Protein AF-0000000080309868 (afdb_homodimer)

pLDDT: mean 87.99, std 10.84, range [57.78, 98.12]

Organism: NCBI:txid927083

Nearest PDB structures (foldseek):
  5nfl-assembly1_A  TM=7.805E-01  e=4.607E-05  Sinorhizobium meliloti 2011
  2mma-assembly1_B  TM=7.220E-01  e=5.108E-04  Arabidopsis thaliana
  3tr3-assembly2_A  TM=6.416E-01  e=9.609E-05  Coxiella burnetii
  2mcq-assembly1_A  TM=6.823E-01  e=5.839E-04  Rickettsia prowazekii str. Madrid E
  3o2e-assembly1_A  TM=6.273E-01  e=8.156E-04  Babesia bovis T2Bo

Foldseek 3Di:
DDDPVNLVVLQCVLAVQKPDKDWDDDPPPPLDIDIDTHGPVCPPPDPVVVVVSSCVSCPCVVCPPPNDDDDDDDDPVVVVVVVD/DDDPVNLVVLQCVLAVQWPDKDWDDDPPPPLDIDIDTHGPVCPPPDPVVVVVSSCVSCPCVVCPVPNDDDDDDDDPVVVVVVVD

Structure (mmCIF, N/CA/C/O backbone):
data_AF-0000000080309868-model_v1
#
loop_
_entity.id
_entity.type
_entity.pdbx_description
1 polymer 'Cell division protein BolA'
#
loop_
_atom_site.group_PDB
_atom_site.id
_atom_site.type_symbol
_atom_site.label_atom_id
_atom_site.label_alt_id
_atom_site.label_comp_id
_atom_site.label_asym_id
_atom_site.label_entity_id
_atom_site.label_seq_id
_atom_site.pdbx_PDB_ins_code
_atom_site.Cartn_x
_atom_site.Cartn_y
_atom_site.Cartn_z
_atom_site.occupancy
_atom_site.B_iso_or_equiv
_atom_site.auth_seq_id
_atom_site.auth_comp_id
_atom_site.auth_asym_id
_atom_site.auth_atom_id
_atom_site.pdbx_PDB_model_num
ATOM 1 N N . MET A 1 1 ? 6.027 3.688 -7.453 1 59.53 1 MET A N 1
ATOM 2 C CA . MET A 1 1 ? 5.402 2.955 -8.555 1 59.53 1 MET A CA 1
ATOM 3 C C . MET A 1 1 ? 6.117 1.632 -8.805 1 59.53 1 MET A C 1
ATOM 5 O O . MET A 1 1 ? 7.324 1.521 -8.578 1 59.53 1 MET A O 1
ATOM 9 N N . VAL A 1 2 ? 5.434 0.56 -8.93 1 73.62 2 VAL A N 1
ATOM 10 C CA . VAL A 1 2 ? 6.109 -0.716 -9.125 1 73.62 2 VAL A CA 1
ATOM 11 C C . VAL A 1 2 ? 5.992 -1.145 -10.586 1 73.62 2 VAL A C 1
ATOM 13 O O . VAL A 1 2 ? 4.883 -1.261 -11.117 1 73.62 2 VAL A O 1
ATOM 16 N N . GLU A 1 3 ? 7.102 -1.296 -11.188 1 83.38 3 GLU A N 1
ATOM 17 C CA . GLU A 1 3 ? 7.121 -1.771 -12.562 1 83.38 3 GLU A CA 1
ATOM 18 C C . GLU A 1 3 ? 6.609 -3.207 -12.664 1 83.38 3 GLU A C 1
ATOM 20 O O . GLU A 1 3 ? 6.906 -4.035 -11.797 1 83.38 3 GLU A O 1
ATOM 2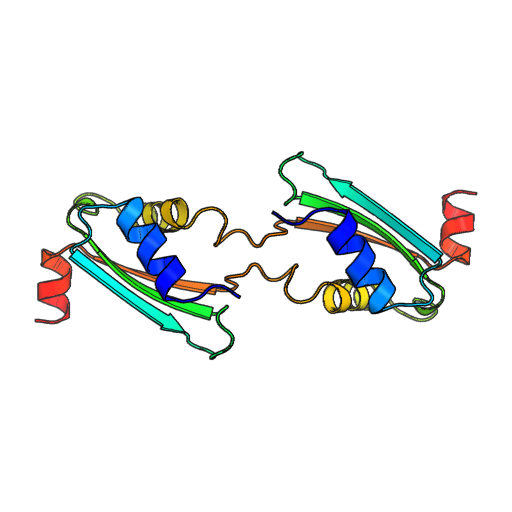5 N N . PRO A 1 4 ? 5.828 -3.551 -13.773 1 87.5 4 PRO A N 1
ATOM 26 C CA . PRO A 1 4 ? 5.344 -4.922 -13.961 1 87.5 4 PRO A CA 1
ATOM 27 C C . PRO A 1 4 ? 6.469 -5.953 -13.906 1 87.5 4 PRO A C 1
ATOM 29 O O . PRO A 1 4 ? 6.273 -7.062 -13.398 1 87.5 4 PRO A O 1
ATOM 32 N N . GLU A 1 5 ? 7.551 -5.648 -14.391 1 91 5 GLU A N 1
ATOM 33 C CA . GLU A 1 5 ? 8.695 -6.551 -14.406 1 91 5 GLU A CA 1
ATOM 34 C C . GLU A 1 5 ? 9.141 -6.895 -12.984 1 91 5 GLU A C 1
ATOM 36 O O . GLU A 1 5 ? 9.609 -8.008 -12.727 1 91 5 GLU A O 1
ATOM 41 N N . THR A 1 6 ? 9.047 -5.898 -12.164 1 88 6 THR A N 1
ATOM 42 C CA . THR A 1 6 ? 9.414 -6.133 -10.773 1 88 6 THR A CA 1
ATOM 43 C C . THR A 1 6 ? 8.484 -7.168 -10.141 1 88 6 THR A C 1
ATOM 45 O O . THR A 1 6 ? 8.945 -8.078 -9.438 1 88 6 THR A O 1
ATOM 48 N N . LEU A 1 7 ? 7.191 -7.066 -10.406 1 89.69 7 LEU A N 1
ATOM 49 C CA . LEU A 1 7 ? 6.223 -8.031 -9.898 1 89.69 7 LEU A CA 1
ATOM 50 C C . LEU A 1 7 ? 6.531 -9.438 -10.422 1 89.69 7 LEU A C 1
ATOM 52 O O . LEU A 1 7 ? 6.539 -10.398 -9.656 1 89.69 7 LEU A O 1
ATOM 56 N N . GLU A 1 8 ? 6.793 -9.508 -11.688 1 94.12 8 GLU A N 1
ATOM 57 C CA . GLU A 1 8 ? 7.094 -10.797 -12.297 1 94.12 8 GLU A CA 1
ATOM 58 C C . GLU A 1 8 ? 8.336 -11.422 -11.68 1 94.12 8 GLU A C 1
ATOM 60 O O . GLU A 1 8 ? 8.344 -12.617 -11.359 1 94.12 8 GLU A O 1
ATOM 65 N N . GLN A 1 9 ? 9.312 -10.625 -11.531 1 93.62 9 GLN A N 1
ATOM 66 C CA . GLN A 1 9 ? 10.57 -11.117 -10.977 1 93.62 9 GLN A CA 1
ATOM 67 C C . GLN A 1 9 ? 10.367 -11.648 -9.555 1 93.62 9 GLN A C 1
ATOM 69 O O . GLN A 1 9 ? 10.914 -12.695 -9.203 1 93.62 9 GLN A O 1
ATOM 74 N N . ARG A 1 10 ? 9.617 -10.961 -8.805 1 90.62 10 ARG A N 1
ATOM 75 C CA . ARG A 1 10 ? 9.352 -11.383 -7.434 1 90.62 10 ARG A CA 1
ATOM 76 C C . ARG A 1 10 ? 8.609 -12.719 -7.406 1 90.62 10 ARG A C 1
ATOM 78 O O . ARG A 1 10 ? 8.961 -13.609 -6.633 1 90.62 10 ARG A O 1
ATOM 85 N N . ILE A 1 11 ? 7.648 -12.883 -8.242 1 95.12 11 ILE A N 1
ATOM 86 C CA . ILE A 1 11 ? 6.859 -14.102 -8.297 1 95.12 11 ILE A CA 1
ATOM 87 C C . ILE A 1 11 ? 7.75 -15.273 -8.711 1 95.12 11 ILE A C 1
ATOM 89 O O . ILE A 1 11 ? 7.754 -16.312 -8.055 1 95.12 11 ILE A O 1
ATOM 93 N N . ARG A 1 12 ? 8.578 -15.102 -9.672 1 95.81 12 ARG A N 1
ATOM 94 C CA . ARG A 1 12 ? 9.414 -16.172 -10.195 1 95.81 12 ARG A CA 1
ATOM 95 C C . ARG A 1 12 ? 10.492 -16.562 -9.195 1 95.81 12 ARG A C 1
ATOM 97 O O . ARG A 1 12 ? 10.875 -17.734 -9.102 1 95.81 12 ARG A O 1
ATOM 104 N N . SER A 1 13 ? 10.953 -15.578 -8.555 1 95.25 13 SER A N 1
ATOM 105 C CA . SER A 1 13 ? 11.969 -15.859 -7.547 1 95.25 13 SER A CA 1
ATOM 106 C C . SER A 1 13 ? 11.406 -16.688 -6.406 1 95.25 13 SER A C 1
ATOM 108 O O . SER A 1 13 ? 12.062 -17.625 -5.938 1 95.25 13 SER A O 1
ATOM 110 N N . ALA A 1 14 ? 10.242 -16.453 -6.016 1 92.75 14 ALA A N 1
ATOM 111 C CA . ALA A 1 14 ? 9.609 -17.125 -4.883 1 92.75 14 ALA A CA 1
ATOM 112 C C . ALA A 1 14 ? 8.984 -18.453 -5.312 1 92.75 14 ALA A C 1
ATOM 114 O O . ALA A 1 14 ? 8.836 -19.375 -4.496 1 92.75 14 ALA A O 1
ATOM 115 N N . MET A 1 15 ? 8.594 -18.562 -6.586 1 95.25 15 MET A N 1
ATOM 116 C CA . MET A 1 15 ? 7.98 -19.75 -7.168 1 95.25 15 MET A CA 1
ATOM 117 C C . MET A 1 15 ? 8.719 -20.188 -8.43 1 95.25 15 MET A C 1
ATOM 119 O O . MET A 1 15 ? 8.242 -19.984 -9.539 1 95.25 15 MET A O 1
ATOM 123 N N . PRO A 1 16 ? 9.719 -20.859 -8.305 1 95 16 PRO A N 1
ATOM 124 C CA . PRO A 1 16 ? 10.609 -21.156 -9.43 1 95 16 PRO A CA 1
ATOM 125 C C . PRO A 1 16 ? 9.977 -22.078 -10.453 1 95 16 PRO A C 1
ATOM 127 O O . PRO A 1 16 ? 10.453 -22.172 -11.586 1 95 16 PRO A O 1
ATOM 130 N N . ASP A 1 17 ? 8.922 -22.719 -10.117 1 97 17 ASP A N 1
ATOM 131 C CA . ASP A 1 17 ? 8.305 -23.672 -11.023 1 97 17 ASP A CA 1
ATOM 132 C C . ASP A 1 17 ? 7.195 -23.016 -11.844 1 97 17 ASP A C 1
ATOM 134 O O . ASP A 1 17 ? 6.52 -23.688 -12.633 1 97 17 ASP A O 1
ATOM 138 N N . VAL A 1 18 ? 7.004 -21.797 -11.664 1 97.69 18 VAL A N 1
ATOM 139 C CA . VAL A 1 18 ? 5.984 -21.094 -12.438 1 97.69 18 VAL A CA 1
ATOM 140 C C . VAL A 1 18 ? 6.277 -21.219 -13.93 1 97.69 18 VAL A C 1
ATOM 142 O O . VAL A 1 18 ? 7.406 -20.984 -14.367 1 97.69 18 VAL A O 1
ATOM 145 N N . GLU A 1 19 ? 5.324 -21.516 -14.703 1 97.5 19 GLU A N 1
ATOM 146 C CA . GLU A 1 19 ? 5.492 -21.719 -16.141 1 97.5 19 GLU A CA 1
ATOM 147 C C . GLU A 1 19 ? 5.121 -20.469 -16.922 1 97.5 19 GLU A C 1
ATOM 149 O O . GLU A 1 19 ? 5.664 -20.219 -18 1 97.5 19 GLU A O 1
ATOM 154 N N . LEU A 1 20 ? 4.188 -19.75 -16.375 1 97.12 20 LEU A N 1
ATOM 155 C CA . LEU A 1 20 ? 3.717 -18.531 -17.047 1 97.12 20 LEU A CA 1
ATOM 156 C C . LEU A 1 20 ? 3.352 -17.453 -16.031 1 97.12 20 LEU A C 1
ATOM 158 O O . LEU A 1 20 ? 2.715 -17.75 -15.008 1 97.12 20 LEU A O 1
ATOM 162 N N . VAL A 1 21 ? 3.84 -16.203 -16.25 1 96.94 21 VAL A N 1
ATOM 163 C CA . VAL A 1 21 ? 3.4 -15 -15.562 1 96.94 21 VAL A CA 1
ATOM 164 C C . VAL A 1 21 ? 3.088 -13.906 -16.578 1 96.94 21 VAL A C 1
ATOM 166 O O . VAL A 1 21 ? 3.934 -13.562 -17.406 1 96.94 21 VAL A O 1
ATOM 169 N N . ARG A 1 22 ? 1.889 -13.445 -16.5 1 95.81 22 ARG A N 1
ATOM 170 C CA . ARG A 1 22 ? 1.475 -12.289 -17.297 1 95.81 22 ARG A CA 1
ATOM 171 C C . ARG A 1 22 ? 0.957 -11.172 -16.406 1 95.81 22 ARG A C 1
ATOM 173 O O . ARG A 1 22 ? 0.063 -11.391 -15.578 1 95.81 22 ARG A O 1
ATOM 180 N N . ILE A 1 23 ? 1.527 -10.023 -16.516 1 93.94 23 ILE A N 1
ATOM 181 C CA . ILE A 1 23 ? 1.122 -8.875 -15.711 1 93.94 23 ILE A CA 1
ATOM 182 C C . ILE A 1 23 ? 0.733 -7.715 -16.625 1 93.94 23 ILE A C 1
ATOM 184 O O . ILE A 1 23 ? 1.479 -7.359 -17.547 1 93.94 23 ILE A O 1
ATOM 188 N N . GLU A 1 24 ? -0.385 -7.195 -16.344 1 91.62 24 GLU A N 1
ATOM 189 C CA . GLU A 1 24 ? -0.895 -6.062 -17.109 1 91.62 24 GLU A CA 1
ATOM 190 C C . GLU A 1 24 ? -1.24 -4.891 -16.203 1 91.62 24 GLU A C 1
ATOM 192 O O . GLU A 1 24 ? -1.913 -5.066 -15.188 1 91.62 24 GLU A O 1
ATOM 197 N N . ASP A 1 25 ? -0.761 -3.734 -16.578 1 89.06 25 ASP A N 1
ATOM 198 C CA . ASP A 1 25 ? -1.19 -2.51 -15.914 1 89.06 25 ASP A CA 1
ATOM 199 C C . ASP A 1 25 ? -2.543 -2.039 -16.453 1 89.06 25 ASP A C 1
ATOM 201 O O . ASP A 1 25 ? -2.658 -1.658 -17.609 1 89.06 25 ASP A O 1
ATOM 205 N N . LEU A 1 26 ? -3.531 -1.969 -15.57 1 85.81 26 LEU A N 1
ATOM 206 C CA . LEU A 1 26 ? -4.902 -1.738 -16.016 1 85.81 26 LEU A CA 1
ATOM 207 C C . LEU A 1 26 ? -5.16 -0.25 -16.219 1 85.81 26 LEU A C 1
ATOM 209 O O . LEU A 1 26 ? -6.004 0.129 -17.047 1 85.81 26 LEU A O 1
ATOM 213 N N . THR A 1 27 ? -4.453 0.585 -15.5 1 81.56 27 THR A N 1
ATOM 214 C CA . THR A 1 27 ? -4.82 1.997 -15.508 1 81.56 27 THR A CA 1
ATOM 215 C C . THR A 1 27 ? -3.686 2.848 -16.078 1 81.56 27 THR A C 1
ATOM 217 O O . THR A 1 27 ? -3.873 4.035 -16.359 1 81.56 27 THR A O 1
ATOM 220 N N . GLY A 1 28 ? -2.535 2.229 -16.172 1 82.5 28 GLY A N 1
ATOM 221 C CA . GLY A 1 28 ? -1.385 2.988 -16.641 1 82.5 28 GLY A CA 1
ATOM 222 C C . GLY A 1 28 ? -0.66 3.713 -15.523 1 82.5 28 GLY A C 1
ATOM 223 O O . GLY A 1 28 ? 0.358 4.367 -15.758 1 82.5 28 GLY A O 1
ATOM 224 N N . THR A 1 29 ? -1.094 3.639 -14.336 1 75.19 29 THR A N 1
ATOM 225 C CA . THR A 1 29 ? -0.525 4.344 -13.188 1 75.19 29 THR A CA 1
ATOM 226 C C . THR A 1 29 ? 0.453 3.447 -12.438 1 75.19 29 THR A C 1
ATOM 228 O O . THR A 1 29 ? 1.098 3.887 -11.484 1 75.19 29 THR A O 1
ATOM 231 N N . LYS A 1 30 ? 0.528 2.193 -12.836 1 79.62 30 LYS A N 1
ATOM 232 C CA . LYS A 1 30 ? 1.46 1.229 -12.258 1 79.62 30 LYS A CA 1
ATOM 233 C C . LYS A 1 30 ? 1.133 0.956 -10.797 1 79.62 30 LYS A C 1
ATOM 235 O O . LYS A 1 30 ? 2.031 0.883 -9.953 1 79.62 30 LYS A O 1
ATOM 240 N N . ASP A 1 31 ? -0.203 0.972 -10.562 1 75.88 31 ASP A N 1
ATOM 241 C CA . ASP A 1 31 ? -0.629 0.639 -9.203 1 75.88 31 ASP A CA 1
ATOM 242 C C . ASP A 1 31 ? -1.882 -0.234 -9.227 1 75.88 31 ASP A C 1
ATOM 244 O O . ASP A 1 31 ? -2.342 -0.689 -8.172 1 75.88 31 ASP A O 1
ATOM 248 N N . HIS A 1 32 ? -2.49 -0.457 -10.406 1 82.06 32 HIS A N 1
ATOM 249 C CA . HIS A 1 32 ? -3.555 -1.415 -10.68 1 82.06 32 HIS A CA 1
ATOM 250 C C . HIS A 1 32 ? -3.111 -2.463 -11.695 1 82.06 32 HIS A C 1
ATOM 252 O O . HIS A 1 32 ? -2.865 -2.139 -12.859 1 82.06 32 HIS A O 1
ATOM 258 N N . TYR A 1 33 ? -3.057 -3.68 -11.164 1 86.69 33 TYR A N 1
ATOM 259 C CA . TYR A 1 33 ? -2.545 -4.734 -12.031 1 86.69 33 TYR A CA 1
ATOM 260 C C . TYR A 1 33 ? -3.529 -5.895 -12.117 1 86.69 33 TYR A C 1
ATOM 262 O O . TYR A 1 33 ? -4.328 -6.109 -11.203 1 86.69 33 TYR A O 1
ATOM 270 N N . GLN A 1 34 ? -3.449 -6.496 -13.273 1 93.06 34 GLN A N 1
ATOM 271 C CA . GLN A 1 34 ? -3.953 -7.855 -13.438 1 93.06 34 GLN A CA 1
ATOM 272 C C . GLN A 1 34 ? -2.816 -8.836 -13.719 1 93.06 34 GLN A C 1
ATOM 274 O O . GLN A 1 34 ? -1.895 -8.523 -14.469 1 93.06 34 GLN A O 1
ATOM 279 N N . ALA A 1 35 ? -2.996 -10.008 -13.078 1 95.81 35 ALA A N 1
ATOM 280 C CA . ALA A 1 35 ? -1.947 -11 -13.289 1 95.81 35 ALA A CA 1
ATOM 281 C C . ALA A 1 35 ? -2.543 -12.391 -13.508 1 95.81 35 ALA A C 1
ATOM 283 O O . ALA A 1 35 ? -3.531 -12.758 -12.867 1 95.81 35 ALA A O 1
ATOM 284 N N . VAL A 1 36 ? -1.887 -13.133 -14.438 1 96.69 36 VAL A N 1
ATOM 285 C CA . VAL A 1 36 ? -2.104 -14.562 -14.609 1 96.69 36 VAL A CA 1
ATOM 286 C C . VAL A 1 36 ? -0.836 -15.328 -14.227 1 96.69 36 VAL A C 1
ATOM 288 O O . VAL A 1 36 ? 0.254 -15.016 -14.711 1 96.69 36 VAL A O 1
ATOM 291 N N . VAL A 1 37 ? -1.065 -16.312 -13.383 1 97.31 37 VAL A N 1
ATOM 292 C CA . VAL A 1 37 ? 0.06 -17.141 -12.961 1 97.31 37 VAL A CA 1
ATOM 293 C C . VAL A 1 37 ? -0.281 -18.625 -13.148 1 97.31 37 VAL A C 1
ATOM 295 O O . VAL A 1 37 ? -1.302 -19.094 -12.648 1 97.31 37 VAL A O 1
ATOM 298 N N . VAL A 1 38 ? 0.62 -19.344 -13.844 1 98 38 VAL A N 1
ATOM 299 C CA . VAL A 1 38 ? 0.447 -20.781 -14.078 1 98 38 VAL A CA 1
ATOM 300 C C . VAL A 1 38 ? 1.612 -21.547 -13.469 1 98 38 VAL A C 1
ATOM 302 O O . VAL A 1 38 ? 2.771 -21.328 -13.82 1 98 38 VAL A O 1
ATOM 305 N N . SER A 1 39 ? 1.267 -22.469 -12.625 1 98.12 39 SER A N 1
ATOM 306 C CA . SER A 1 39 ? 2.305 -23.219 -11.93 1 98.12 39 SER A CA 1
ATOM 307 C C . SER A 1 39 ? 1.811 -24.609 -11.523 1 98.12 39 SER A C 1
ATOM 309 O O . SER A 1 39 ? 0.672 -24.766 -11.078 1 98.12 39 SER A O 1
ATOM 311 N N . PRO A 1 40 ? 2.631 -25.594 -11.609 1 98 40 PRO A N 1
ATOM 312 C CA . PRO A 1 40 ? 2.273 -26.922 -11.102 1 98 40 PRO A CA 1
ATOM 313 C C . PRO A 1 40 ? 2.105 -26.938 -9.586 1 98 40 PRO A C 1
ATOM 315 O O . PRO A 1 40 ? 1.396 -27.797 -9.055 1 98 40 PRO A O 1
ATOM 318 N N . SER A 1 41 ? 2.633 -26 -8.914 1 96.88 41 SER A N 1
ATOM 319 C CA . SER A 1 41 ? 2.576 -25.969 -7.453 1 96.88 41 SER A CA 1
ATOM 320 C C . SER A 1 41 ? 1.157 -25.703 -6.961 1 96.88 41 SER A C 1
ATOM 322 O O . SER A 1 41 ? 0.854 -25.922 -5.785 1 96.88 41 SER A O 1
ATOM 324 N N . PHE A 1 42 ? 0.302 -25.25 -7.785 1 97.31 42 PHE A N 1
ATOM 325 C CA . PHE A 1 42 ? -1.072 -24.953 -7.395 1 97.31 42 PHE A CA 1
ATOM 326 C C . PHE A 1 42 ? -1.894 -26.234 -7.301 1 97.31 42 PHE A C 1
ATOM 328 O O . PHE A 1 42 ? -3.023 -26.219 -6.809 1 97.31 42 PHE A O 1
ATOM 335 N N . ALA A 1 43 ? -1.342 -27.312 -7.816 1 96.69 43 ALA A N 1
ATOM 336 C CA . ALA A 1 43 ? -2.068 -28.578 -7.766 1 96.69 43 ALA A CA 1
ATOM 337 C C . ALA A 1 43 ? -2.469 -28.922 -6.336 1 96.69 43 ALA A C 1
ATOM 339 O O . ALA A 1 43 ? -1.646 -28.859 -5.418 1 96.69 43 ALA A O 1
ATOM 340 N N . GLY A 1 44 ? -3.781 -29.312 -6.199 1 96.38 44 GLY A N 1
ATOM 341 C CA . GLY A 1 44 ? -4.273 -29.719 -4.891 1 96.38 44 GLY A CA 1
ATOM 342 C C . GLY A 1 44 ? -4.625 -28.547 -3.998 1 96.38 44 GLY A C 1
ATOM 343 O O . GLY A 1 44 ? -5.125 -28.734 -2.887 1 96.38 44 GLY A O 1
ATOM 344 N N . MET A 1 45 ? -4.34 -27.359 -4.371 1 95.38 45 MET A N 1
ATOM 345 C CA . MET A 1 45 ? -4.668 -26.172 -3.605 1 95.38 45 MET A CA 1
ATOM 346 C C . MET A 1 45 ? -6.051 -25.641 -3.977 1 95.38 45 MET A C 1
ATOM 348 O O . MET A 1 45 ? -6.473 -25.75 -5.129 1 95.38 45 MET A O 1
ATOM 352 N N . THR A 1 46 ? -6.629 -25.062 -3.033 1 95.75 46 THR A N 1
ATOM 353 C CA . THR A 1 46 ? -7.812 -24.266 -3.326 1 95.75 46 THR A CA 1
ATOM 354 C C . THR A 1 46 ? -7.43 -22.953 -4.004 1 95.75 46 THR A C 1
ATOM 356 O O . THR A 1 46 ? -6.262 -22.562 -3.984 1 95.75 46 THR A O 1
ATOM 359 N N . ARG A 1 47 ? -8.383 -22.266 -4.555 1 93.56 47 ARG A N 1
ATOM 360 C CA . ARG A 1 47 ? -8.148 -20.969 -5.191 1 93.56 47 ARG A CA 1
ATOM 361 C C . ARG A 1 47 ? -7.578 -19.969 -4.199 1 93.56 47 ARG A C 1
ATOM 363 O O . ARG A 1 47 ? -6.641 -19.234 -4.516 1 93.56 47 ARG A O 1
ATOM 370 N N . VAL A 1 48 ? -8.094 -19.938 -3.016 1 89.94 48 VAL A N 1
ATOM 371 C CA . VAL A 1 48 ? -7.66 -19.016 -1.981 1 89.94 48 VAL A CA 1
ATOM 372 C C . VAL A 1 48 ? -6.195 -19.266 -1.64 1 89.94 48 VAL A C 1
ATOM 374 O O . VAL A 1 48 ? -5.406 -18.312 -1.536 1 89.94 48 VAL A O 1
ATOM 377 N N . GLU A 1 49 ? -5.887 -20.469 -1.523 1 92.12 49 GLU A N 1
ATOM 378 C CA . GLU A 1 49 ? -4.508 -20.844 -1.219 1 92.12 49 GLU A CA 1
ATOM 379 C C . GLU A 1 49 ? -3.562 -20.438 -2.34 1 92.12 49 GLU A C 1
ATOM 381 O O . GLU A 1 49 ? -2.451 -19.969 -2.08 1 92.12 49 GLU A O 1
ATOM 386 N N . GLN A 1 50 ? -4 -20.672 -3.529 1 95.25 50 GLN A N 1
ATOM 387 C CA . GLN A 1 50 ? -3.225 -20.234 -4.684 1 95.25 50 GLN A CA 1
ATOM 388 C C . GLN A 1 50 ? -2.986 -18.734 -4.648 1 95.25 50 GLN A C 1
ATOM 390 O O . GLN A 1 50 ? -1.854 -18.281 -4.812 1 95.25 50 GLN A O 1
ATOM 395 N N . HIS A 1 51 ? -4.016 -17.953 -4.359 1 92.31 51 HIS A N 1
ATOM 396 C CA . HIS A 1 51 ? -3.906 -16.5 -4.262 1 92.31 51 HIS A CA 1
ATOM 397 C C . HIS A 1 51 ? -2.965 -16.094 -3.135 1 92.31 51 HIS A C 1
ATOM 399 O O . HIS A 1 51 ? -2.098 -15.234 -3.324 1 92.31 51 HIS A O 1
ATOM 405 N N . GLN A 1 52 ? -3.045 -16.766 -2.094 1 89.5 52 GLN A N 1
ATOM 406 C CA . GLN A 1 52 ? -2.193 -16.469 -0.95 1 89.5 52 GLN A CA 1
ATOM 407 C C . GLN A 1 52 ? -0.725 -16.719 -1.273 1 89.5 52 GLN A C 1
ATOM 409 O O . GLN A 1 52 ? 0.152 -15.969 -0.841 1 89.5 52 GLN A O 1
ATOM 414 N N . SER A 1 53 ? -0.434 -17.719 -2.023 1 92.56 53 SER A N 1
ATOM 415 C CA . SER A 1 53 ? 0.936 -18.016 -2.43 1 92.56 53 SER A CA 1
ATOM 416 C C . SER A 1 53 ? 1.53 -16.875 -3.256 1 92.56 53 SER A C 1
ATOM 418 O O . SER A 1 53 ? 2.672 -16.469 -3.029 1 92.56 53 SER A O 1
ATOM 420 N N . VAL A 1 54 ? 0.693 -16.375 -4.141 1 94.19 54 VAL A N 1
ATOM 421 C CA . VAL A 1 54 ? 1.159 -15.281 -4.988 1 94.19 54 VAL A CA 1
ATOM 422 C C . VAL A 1 54 ? 1.322 -14.016 -4.148 1 94.19 54 VAL A C 1
ATOM 424 O O . VAL A 1 54 ? 2.312 -13.297 -4.289 1 94.19 54 VAL A O 1
ATOM 427 N N . TYR A 1 55 ? 0.405 -13.75 -3.264 1 89.38 55 TYR A N 1
ATOM 428 C CA . TYR A 1 55 ? 0.493 -12.578 -2.398 1 89.38 55 TYR A CA 1
ATOM 429 C C . TYR A 1 55 ? 1.742 -12.641 -1.527 1 89.38 55 TYR A C 1
ATOM 431 O O . TYR A 1 55 ? 2.396 -11.617 -1.302 1 89.38 55 TYR A O 1
ATOM 439 N N . ARG A 1 56 ? 2.096 -13.805 -1.045 1 86.75 56 ARG A N 1
ATOM 440 C CA . ARG A 1 56 ? 3.311 -13.977 -0.255 1 86.75 56 ARG A CA 1
ATOM 441 C C . ARG A 1 56 ? 4.551 -13.672 -1.085 1 86.75 56 ARG A C 1
ATOM 443 O O . ARG A 1 56 ? 5.496 -13.055 -0.593 1 86.75 56 ARG A O 1
ATOM 450 N N . ALA A 1 57 ? 4.551 -14.141 -2.229 1 89.25 57 ALA A N 1
ATOM 451 C CA . ALA A 1 57 ? 5.668 -13.883 -3.133 1 89.25 57 ALA A CA 1
ATOM 452 C C . ALA A 1 57 ? 5.867 -12.383 -3.346 1 89.25 57 ALA A C 1
ATOM 454 O O . ALA A 1 57 ? 7 -11.914 -3.48 1 89.25 57 ALA A O 1
ATOM 455 N N . LEU A 1 58 ? 4.805 -11.648 -3.4 1 86.5 58 LEU A N 1
ATOM 456 C CA . LEU A 1 58 ? 4.871 -10.227 -3.693 1 86.5 58 LEU A CA 1
ATOM 457 C C . LEU A 1 58 ? 5.152 -9.422 -2.43 1 86.5 58 LEU A C 1
ATOM 459 O O . LEU A 1 58 ? 5.672 -8.305 -2.5 1 86.5 58 LEU A O 1
ATOM 463 N N . GLY A 1 59 ? 4.746 -10.023 -1.33 1 75.62 59 GLY A N 1
ATOM 464 C CA . GLY A 1 59 ? 5.141 -9.508 -0.029 1 75.62 59 GLY A CA 1
ATOM 465 C C . GLY A 1 59 ? 4.766 -8.047 0.17 1 75.62 59 GLY A C 1
ATOM 466 O O . GLY A 1 59 ? 3.607 -7.672 -0.006 1 75.62 59 GLY A O 1
ATOM 467 N N . GLU A 1 60 ? 5.797 -7.309 0.37 1 66.19 60 GLU A N 1
ATOM 468 C CA . GLU A 1 60 ? 5.684 -5.91 0.781 1 66.19 60 GLU A CA 1
ATOM 469 C C . GLU A 1 60 ? 5.145 -5.043 -0.352 1 66.19 60 GLU A C 1
ATOM 471 O O . GLU A 1 60 ? 4.66 -3.934 -0.115 1 66.19 60 GLU A O 1
ATOM 476 N N . LEU A 1 61 ? 5.305 -5.562 -1.589 1 69 61 LEU A N 1
ATOM 477 C CA . LEU A 1 61 ? 4.793 -4.781 -2.707 1 69 61 LEU A CA 1
ATOM 478 C C . LEU A 1 61 ? 3.279 -4.625 -2.613 1 69 61 LEU A C 1
ATOM 480 O O . LEU A 1 61 ? 2.719 -3.658 -3.139 1 69 61 LEU A O 1
ATOM 484 N N . MET A 1 62 ? 2.602 -5.664 -2.018 1 67.44 62 MET A N 1
ATOM 485 C CA . MET A 1 62 ? 1.15 -5.617 -1.874 1 67.44 62 MET A CA 1
ATOM 486 C C . MET A 1 62 ? 0.75 -4.797 -0.654 1 67.44 62 MET A C 1
ATOM 488 O O . MET A 1 62 ? -0.388 -4.332 -0.558 1 67.44 62 MET A O 1
ATOM 492 N N . ALA A 1 63 ? 1.591 -4.766 0.229 1 60.5 63 ALA A N 1
ATOM 493 C CA . ALA A 1 63 ? 1.36 -3.969 1.431 1 60.5 63 ALA A CA 1
ATOM 494 C C . ALA A 1 63 ? 1.921 -2.561 1.27 1 60.5 63 ALA A C 1
ATOM 496 O O . ALA A 1 63 ? 2.977 -2.371 0.659 1 60.5 63 ALA A O 1
ATOM 497 N N . GLY A 1 64 ? 1.171 -1.662 0.645 1 57.78 64 GLY A N 1
ATOM 498 C CA . GLY A 1 64 ? 1.73 -0.322 0.57 1 57.78 64 GLY A CA 1
ATOM 499 C C . GLY A 1 64 ? 2.766 -0.047 1.644 1 57.78 64 GLY A C 1
ATOM 500 O O . GLY A 1 64 ? 2.887 -0.808 2.605 1 57.78 64 GLY A O 1
ATOM 501 N N . PRO A 1 65 ? 3.73 0.863 1.113 1 59.53 65 PRO A N 1
ATOM 502 C CA . PRO A 1 65 ? 4.773 1.064 2.123 1 59.53 65 PRO A CA 1
ATOM 503 C C . PRO A 1 65 ? 4.203 1.383 3.504 1 59.53 65 PRO A C 1
ATOM 505 O O . PRO A 1 65 ? 4.773 0.977 4.52 1 59.53 65 PRO A O 1
ATOM 508 N N . VAL A 1 66 ? 2.994 2.109 3.389 1 61.28 66 VAL A N 1
ATOM 509 C CA . VAL A 1 66 ? 2.326 2.363 4.664 1 61.28 66 VAL A CA 1
ATOM 510 C C . VAL A 1 66 ? 1.05 1.529 4.75 1 61.28 66 VAL A C 1
ATOM 512 O O . VAL A 1 66 ? 0.106 1.744 3.986 1 61.28 66 VAL A O 1
ATOM 515 N N . HIS A 1 67 ? 0.886 0.61 5.516 1 64.81 67 HIS A N 1
ATOM 516 C CA . HIS A 1 67 ? -0.237 -0.309 5.656 1 64.81 67 HIS A CA 1
ATOM 517 C C . HIS A 1 67 ? -1.397 0.348 6.395 1 64.81 67 HIS A C 1
ATOM 519 O O . HIS A 1 67 ? -2.559 0.175 6.016 1 64.81 67 HIS A O 1
ATOM 525 N N . ALA A 1 68 ? -0.958 0.98 7.43 1 72.25 68 ALA A N 1
ATOM 526 C CA . ALA A 1 68 ? -1.973 1.643 8.242 1 72.25 68 ALA A CA 1
ATOM 527 C C . ALA A 1 68 ? -1.447 2.959 8.812 1 72.25 68 ALA A C 1
ATOM 529 O O . ALA A 1 68 ? -0.282 3.051 9.203 1 72.25 68 ALA A O 1
ATOM 530 N N . LEU A 1 69 ? -2.34 3.965 8.711 1 82.19 69 LEU A N 1
ATOM 531 C CA . LEU A 1 69 ? -2.051 5.266 9.305 1 82.19 69 LEU A CA 1
ATOM 532 C C . LEU A 1 69 ? -3.213 5.734 10.172 1 82.19 69 LEU A C 1
ATOM 534 O O . LEU A 1 69 ? -4.32 5.953 9.672 1 82.19 69 LEU A O 1
ATOM 538 N N . ALA A 1 70 ? -3.025 5.75 11.484 1 86.81 70 ALA A N 1
ATOM 539 C CA . ALA A 1 70 ? -3.98 6.371 12.398 1 86.81 70 ALA A CA 1
ATOM 540 C C . ALA A 1 70 ? -3.721 7.871 12.523 1 86.81 70 ALA A C 1
ATOM 542 O O . ALA A 1 70 ? -2.658 8.289 12.992 1 86.81 70 ALA A O 1
ATOM 543 N N . LEU A 1 71 ? -4.73 8.648 12.141 1 92.81 71 LEU A N 1
ATOM 544 C CA . LEU A 1 71 ? -4.531 10.094 12.055 1 92.81 71 LEU A CA 1
ATOM 545 C C . LEU A 1 71 ? -5.324 10.812 13.141 1 92.81 71 LEU A C 1
ATOM 547 O O . LEU A 1 71 ? -6.465 10.445 13.43 1 92.81 71 LEU A O 1
ATOM 551 N N . GLN A 1 72 ? -4.633 11.742 13.766 1 94.88 72 GLN A N 1
ATOM 552 C CA . GLN A 1 72 ? -5.285 12.789 14.547 1 94.88 72 GLN A CA 1
ATOM 553 C C . GLN A 1 72 ? -4.914 14.18 14.031 1 94.88 72 GLN A C 1
ATOM 555 O O . GLN A 1 72 ? -3.73 14.508 13.914 1 94.88 72 GLN A O 1
ATOM 560 N N . THR A 1 73 ? -5.926 14.922 13.758 1 97.06 73 THR A N 1
ATOM 561 C CA . THR A 1 73 ? -5.711 16.266 13.219 1 97.06 73 THR A CA 1
ATOM 562 C C . THR A 1 73 ? -6.383 17.312 14.102 1 97.06 73 THR A C 1
ATOM 564 O O . THR A 1 73 ? -7.477 17.078 14.625 1 97.06 73 THR A O 1
ATOM 567 N N . TYR A 1 74 ? -5.711 18.5 14.234 1 96.06 74 TYR A N 1
ATOM 568 C CA . TYR A 1 74 ? -6.219 19.578 15.07 1 96.06 74 TYR A CA 1
ATOM 569 C C . TYR A 1 74 ? -5.883 20.938 14.469 1 96.06 74 TYR A C 1
ATOM 571 O O . TYR A 1 74 ? -4.859 21.094 13.797 1 96.06 74 TYR A O 1
ATOM 579 N N . THR A 1 75 ? -6.719 21.859 14.883 1 96.88 75 THR A N 1
ATOM 580 C CA . THR A 1 75 ? -6.27 23.25 14.828 1 96.88 75 THR A CA 1
ATOM 581 C C . THR A 1 75 ? -5.355 23.562 16 1 96.88 75 THR A C 1
ATOM 583 O O . THR A 1 75 ? -5.363 22.859 17.016 1 96.88 75 THR A O 1
ATOM 586 N N . PRO A 1 76 ? -4.578 24.656 15.805 1 96.69 76 PRO A N 1
ATOM 587 C CA . PRO A 1 76 ? -3.742 25.047 16.938 1 96.69 76 PRO A CA 1
ATOM 588 C C . PRO A 1 76 ? -4.551 25.312 18.203 1 96.69 76 PRO A C 1
ATOM 590 O O . PRO A 1 76 ? -4.137 24.922 19.312 1 96.69 76 PRO A O 1
ATOM 593 N N . GLU A 1 77 ? -5.672 25.875 18.094 1 96.06 77 GLU A N 1
ATOM 594 C CA . GLU A 1 77 ? -6.52 26.172 19.234 1 96.06 77 GLU A CA 1
ATOM 595 C C . GLU A 1 77 ? -7.008 24.875 19.906 1 96.06 77 GLU A C 1
ATOM 597 O O . GLU A 1 77 ? -6.961 24.75 21.125 1 96.06 77 GLU A O 1
ATOM 602 N N . ALA A 1 78 ? -7.531 24.016 19.078 1 94.88 78 ALA A N 1
ATOM 603 C CA . ALA A 1 78 ? -8.016 22.75 19.594 1 94.88 78 ALA A CA 1
ATOM 604 C C . ALA A 1 78 ? -6.895 21.953 20.266 1 94.88 78 ALA A C 1
ATOM 606 O O . ALA A 1 78 ? -7.109 21.297 21.281 1 94.88 78 ALA A O 1
ATOM 607 N N . TRP A 1 79 ? -5.746 21.953 19.719 1 95.25 79 TRP A N 1
ATOM 608 C CA . TRP A 1 79 ? -4.578 21.266 20.234 1 95.25 79 TRP A CA 1
ATOM 609 C C . TRP A 1 79 ? -4.188 21.812 21.609 1 95.25 79 TRP A C 1
ATOM 611 O O . TRP A 1 79 ? -3.887 21.047 22.531 1 95.25 79 TRP A O 1
ATOM 621 N N . LYS A 1 80 ? -4.168 23.094 21.672 1 94.56 80 LYS A N 1
ATOM 622 C CA . LYS A 1 80 ? -3.859 23.734 22.938 1 94.56 80 LYS A CA 1
ATOM 623 C C . LYS A 1 80 ? -4.863 23.328 24.016 1 94.56 80 LYS A C 1
ATOM 625 O O . LYS A 1 80 ? -4.488 23.094 25.172 1 94.56 80 LYS A O 1
ATOM 630 N N . LYS A 1 81 ? -6.113 23.266 23.656 1 94.19 81 LYS A N 1
ATOM 631 C CA . LYS A 1 81 ? -7.152 22.875 24.609 1 94.19 81 LYS A CA 1
ATOM 632 C C . LYS A 1 81 ? -6.969 21.422 25.047 1 94.19 81 LYS A C 1
ATOM 634 O O . LYS A 1 81 ? -7.191 21.094 26.219 1 94.19 81 LYS A O 1
ATOM 639 N N . LYS A 1 82 ? -6.574 20.594 24.062 1 90.56 82 LYS A N 1
ATOM 640 C CA . LYS A 1 82 ? -6.422 19.172 24.344 1 90.56 82 LYS A CA 1
ATOM 641 C C . LYS A 1 82 ? -5.172 18.906 25.172 1 90.56 82 LYS A C 1
ATOM 643 O O . LYS A 1 82 ? -5.188 18.062 26.078 1 90.56 82 LYS A O 1
ATOM 648 N N . ASN A 1 83 ? -4.105 19.547 24.906 1 86.62 83 ASN A N 1
ATOM 649 C CA . ASN A 1 83 ? -2.824 19.25 25.531 1 86.62 83 ASN A CA 1
ATOM 650 C C . ASN A 1 83 ? -2.465 20.297 26.594 1 86.62 83 ASN A C 1
ATOM 652 O O . ASN A 1 83 ? -1.396 20.219 27.203 1 86.62 83 ASN A O 1
ATOM 656 N N . GLY A 1 84 ? -3.221 21.406 26.531 1 71.5 84 GLY A N 1
ATOM 657 C CA . GLY A 1 84 ? -3.078 22.391 27.609 1 71.5 84 GLY A CA 1
ATOM 658 C C . GLY A 1 84 ? -3.908 22.047 28.828 1 71.5 84 GLY A C 1
ATOM 659 O O . GLY A 1 84 ? -4.781 21.188 28.781 1 71.5 84 GLY A O 1
ATOM 660 N N . MET B 1 1 ? 9.836 0.198 2.475 1 59.44 1 MET B N 1
ATOM 661 C CA . MET B 1 1 ? 9.617 0.729 3.816 1 59.44 1 MET B CA 1
ATOM 662 C C . MET B 1 1 ? 9.688 2.252 3.816 1 59.44 1 MET B C 1
ATOM 664 O O . MET B 1 1 ? 10.43 2.842 3.023 1 59.44 1 MET B O 1
ATOM 668 N N . VAL B 1 2 ? 8.758 2.941 4.398 1 73.56 2 VAL B N 1
ATOM 669 C CA . VAL B 1 2 ? 8.805 4.398 4.371 1 73.56 2 VAL B CA 1
ATOM 670 C C . VAL B 1 2 ? 9.266 4.926 5.73 1 73.56 2 VAL B C 1
ATOM 672 O O . VAL B 1 2 ? 8.656 4.625 6.758 1 73.56 2 VAL B O 1
ATOM 675 N N . GLU B 1 3 ? 10.312 5.629 5.699 1 83.06 3 GLU B N 1
ATOM 676 C CA . GLU B 1 3 ? 10.812 6.25 6.926 1 83.06 3 GLU B CA 1
ATOM 677 C C . GLU B 1 3 ? 9.852 7.324 7.43 1 83.06 3 GLU B C 1
ATOM 679 O O . GLU B 1 3 ? 9.281 8.078 6.641 1 83.06 3 GLU B O 1
ATOM 684 N N . PRO B 1 4 ? 9.695 7.449 8.812 1 87.38 4 PRO B N 1
ATOM 685 C CA . PRO B 1 4 ? 8.836 8.492 9.375 1 87.38 4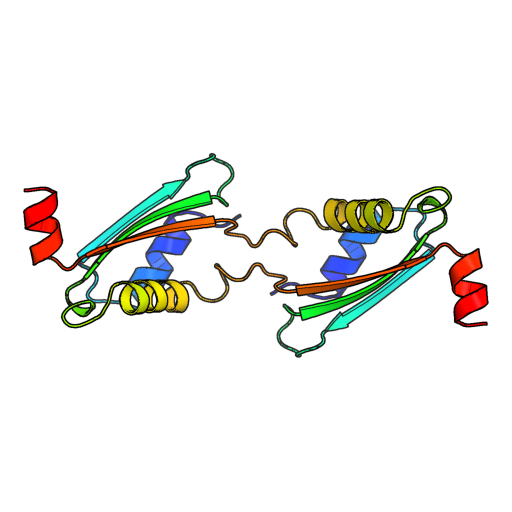 PRO B CA 1
ATOM 686 C C . PRO B 1 4 ? 9.203 9.891 8.883 1 87.38 4 PRO B C 1
ATOM 688 O O . PRO B 1 4 ? 8.328 10.727 8.68 1 87.38 4 PRO B O 1
ATOM 691 N N . GLU B 1 5 ? 10.391 10.141 8.711 1 90.81 5 GLU B N 1
ATOM 692 C CA . GLU B 1 5 ? 10.859 11.445 8.242 1 90.81 5 GLU B CA 1
ATOM 693 C C . GLU B 1 5 ? 10.336 11.75 6.848 1 90.81 5 GLU B C 1
ATOM 695 O O . GLU B 1 5 ? 10.07 12.914 6.52 1 90.81 5 GLU B O 1
ATOM 700 N N . THR B 1 6 ? 10.281 10.711 6.074 1 87.88 6 THR B N 1
ATOM 701 C CA . THR B 1 6 ? 9.758 10.891 4.73 1 87.88 6 THR B CA 1
ATOM 702 C C . THR B 1 6 ? 8.297 11.328 4.777 1 87.88 6 THR B C 1
ATOM 704 O O . THR B 1 6 ? 7.891 12.242 4.051 1 87.88 6 THR B O 1
ATOM 707 N N . LEU B 1 7 ? 7.508 10.711 5.648 1 89.5 7 LEU B N 1
ATOM 708 C CA . LEU B 1 7 ? 6.109 11.094 5.82 1 89.5 7 LEU B CA 1
ATOM 709 C C . LEU B 1 7 ? 5.992 12.547 6.273 1 89.5 7 LEU B C 1
ATOM 711 O O . LEU B 1 7 ? 5.195 13.312 5.727 1 89.5 7 LEU B O 1
ATOM 715 N N . GLU B 1 8 ? 6.789 12.891 7.234 1 94.06 8 GLU B N 1
ATOM 716 C CA . GLU B 1 8 ? 6.758 14.258 7.758 1 94.06 8 GLU B CA 1
ATOM 717 C C . GLU B 1 8 ? 7.098 15.273 6.668 1 94.06 8 GLU B C 1
ATOM 719 O O . GLU B 1 8 ? 6.426 16.297 6.539 1 94.06 8 GLU B O 1
ATOM 724 N N . GLN B 1 9 ? 8.102 14.961 5.953 1 93.56 9 GLN B N 1
ATOM 725 C CA . GLN B 1 9 ? 8.547 15.867 4.898 1 93.56 9 GLN B CA 1
ATOM 726 C C . GLN B 1 9 ? 7.453 16.062 3.85 1 93.56 9 GLN B C 1
ATOM 728 O O . GLN B 1 9 ? 7.227 17.188 3.389 1 93.56 9 GLN B O 1
ATOM 733 N N . ARG B 1 10 ? 6.816 15.039 3.512 1 90.44 10 ARG B N 1
ATOM 734 C CA . ARG B 1 10 ? 5.746 15.117 2.523 1 90.44 10 ARG B CA 1
ATOM 735 C C . ARG B 1 10 ? 4.598 15.984 3.031 1 90.44 10 ARG B C 1
ATOM 737 O O . ARG B 1 10 ? 4.078 16.828 2.295 1 90.44 10 ARG B O 1
ATOM 744 N N . ILE B 1 11 ? 4.242 15.82 4.242 1 95 11 ILE B N 1
ATOM 745 C CA . ILE B 1 11 ? 3.145 16.578 4.832 1 95 11 ILE B CA 1
ATOM 746 C C . ILE B 1 11 ? 3.508 18.062 4.871 1 95 11 ILE B C 1
ATOM 748 O O . ILE B 1 11 ? 2.729 18.906 4.43 1 95 11 ILE B O 1
ATOM 752 N N . ARG B 1 12 ? 4.684 18.375 5.262 1 95.75 12 ARG B N 1
ATOM 753 C CA . ARG B 1 12 ? 5.109 19.766 5.406 1 95.75 12 ARG B CA 1
ATOM 754 C C . ARG B 1 12 ? 5.242 20.453 4.047 1 95.75 12 ARG B C 1
ATOM 756 O O . ARG B 1 12 ? 4.98 21.641 3.914 1 95.75 12 ARG B O 1
ATOM 763 N N . SER B 1 13 ? 5.68 19.688 3.15 1 95 13 SER B N 1
ATOM 764 C CA . SER B 1 13 ? 5.82 20.234 1.806 1 95 13 SER B CA 1
ATOM 765 C C . SER B 1 13 ? 4.465 20.594 1.207 1 95 13 SER B C 1
ATOM 767 O O . SER B 1 13 ? 4.312 21.641 0.577 1 95 13 SER B O 1
ATOM 769 N N . ALA B 1 14 ? 3.508 19.812 1.444 1 92.44 14 ALA B N 1
ATOM 770 C CA . ALA B 1 14 ? 2.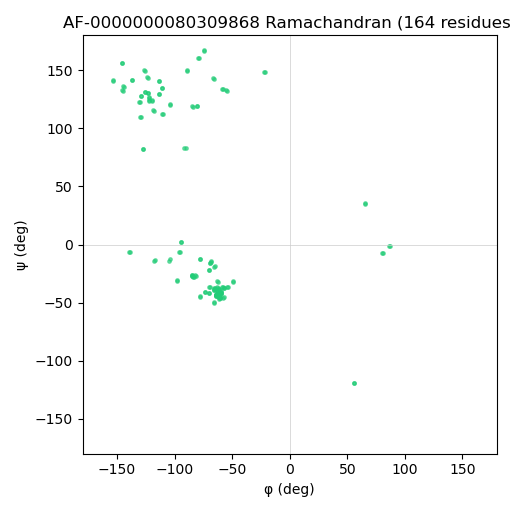176 20 0.872 1 92.44 14 ALA B CA 1
ATOM 771 C C . ALA B 1 14 ? 1.348 20.969 1.705 1 92.44 14 ALA B C 1
ATOM 773 O O . ALA B 1 14 ? 0.431 21.609 1.189 1 92.44 14 ALA B O 1
ATOM 774 N N . MET B 1 15 ? 1.631 21.078 2.998 1 95 15 MET B N 1
ATOM 775 C CA . MET B 1 15 ? 0.945 21.953 3.943 1 95 15 MET B CA 1
ATOM 776 C C . MET B 1 15 ? 1.941 22.828 4.691 1 95 15 MET B C 1
ATOM 778 O O . MET B 1 15 ? 2.232 22.578 5.863 1 95 15 MET B O 1
ATOM 782 N N . PRO B 1 16 ? 2.338 23.828 4.16 1 94.81 16 PRO B N 1
ATOM 783 C CA . PRO B 1 16 ? 3.438 24.625 4.703 1 94.81 16 PRO B CA 1
ATOM 784 C C . PRO B 1 16 ? 3.07 25.328 6.012 1 94.81 16 PRO B C 1
ATOM 786 O O . PRO B 1 16 ? 3.955 25.766 6.75 1 94.81 16 PRO B O 1
ATOM 789 N N . ASP B 1 17 ? 1.842 25.391 6.328 1 96.88 17 ASP B N 1
ATOM 790 C CA . ASP B 1 17 ? 1.418 26.109 7.531 1 96.88 17 ASP B CA 1
ATOM 791 C C . ASP B 1 17 ? 1.283 25.156 8.711 1 96.88 17 ASP B C 1
ATOM 793 O O . ASP 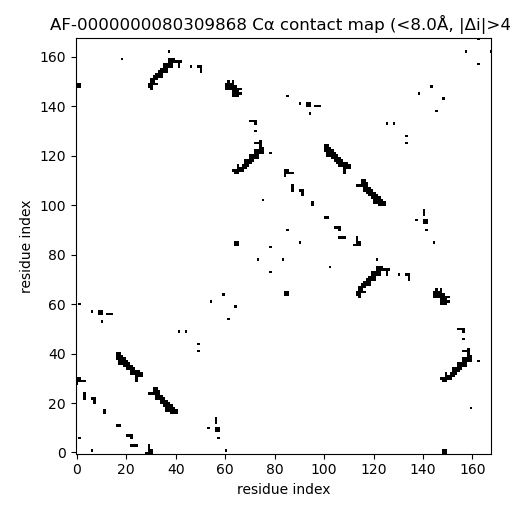B 1 17 ? 0.885 25.562 9.805 1 96.88 17 ASP B O 1
ATOM 797 N N . VAL B 1 18 ? 1.58 23.953 8.508 1 97.62 18 VAL B N 1
ATOM 798 C CA . VAL B 1 18 ? 1.511 22.984 9.602 1 97.62 18 VAL B CA 1
ATOM 799 C C . VAL B 1 18 ? 2.42 23.422 10.742 1 97.62 18 VAL B C 1
ATOM 801 O O . VAL B 1 18 ? 3.588 23.766 10.523 1 97.62 18 VAL B O 1
ATOM 804 N N . GLU B 1 19 ? 1.967 23.391 11.922 1 97.44 19 GLU B N 1
ATOM 805 C CA . GLU B 1 19 ? 2.721 23.844 13.086 1 97.44 19 GLU B CA 1
ATOM 806 C C . GLU B 1 19 ? 3.381 22.672 13.805 1 97.44 19 GLU B C 1
ATOM 808 O O . GLU B 1 19 ? 4.434 22.828 14.422 1 97.44 19 GLU B O 1
ATOM 813 N N . LEU B 1 20 ? 2.725 21.547 13.719 1 97.06 20 LEU B N 1
ATOM 814 C CA . LEU B 1 20 ? 3.232 20.344 14.391 1 97.06 20 LEU B CA 1
ATOM 815 C C . LEU B 1 20 ? 2.924 19.094 13.586 1 97.06 20 LEU B C 1
ATOM 817 O O . LEU B 1 20 ? 1.814 18.938 13.07 1 97.06 20 LEU B O 1
ATOM 821 N N . VAL B 1 21 ? 3.947 18.219 13.406 1 96.94 21 VAL B N 1
ATOM 822 C CA . VAL B 1 21 ? 3.795 16.859 12.898 1 96.94 21 VAL B CA 1
ATOM 823 C C . VAL B 1 21 ? 4.547 15.883 13.805 1 96.94 21 VAL B C 1
ATOM 825 O O . VAL B 1 21 ? 5.746 16.047 14.047 1 96.94 21 VAL B O 1
ATOM 828 N N . ARG B 1 22 ? 3.824 14.945 14.297 1 95.81 22 ARG B N 1
ATOM 829 C CA . ARG B 1 22 ? 4.414 13.844 15.047 1 95.81 22 ARG B CA 1
ATOM 830 C C . ARG B 1 22 ? 4.062 12.5 14.414 1 95.81 22 ARG B C 1
ATOM 832 O O . ARG B 1 22 ? 2.889 12.203 14.195 1 95.81 22 ARG B O 1
ATOM 839 N N . ILE B 1 23 ? 5.047 11.734 14.094 1 93.94 23 ILE B N 1
ATOM 840 C CA . ILE B 1 23 ? 4.84 10.43 13.477 1 93.94 23 ILE B CA 1
ATOM 841 C C . ILE B 1 23 ? 5.508 9.344 14.328 1 93.94 23 ILE B C 1
ATOM 843 O O . ILE B 1 23 ? 6.68 9.477 14.695 1 93.94 23 ILE B O 1
ATOM 847 N N . GLU B 1 24 ? 4.766 8.375 14.586 1 91.62 24 GLU B N 1
ATOM 848 C CA . GLU B 1 24 ? 5.258 7.246 15.367 1 91.62 24 GLU B CA 1
ATOM 849 C C . GLU B 1 24 ? 5.055 5.93 14.625 1 91.62 24 GLU B C 1
ATOM 851 O O . GLU B 1 24 ? 3.967 5.664 14.109 1 91.62 24 GLU B O 1
ATOM 856 N N . ASP B 1 25 ? 6.117 5.16 14.586 1 89 25 ASP B N 1
ATOM 857 C CA . ASP B 1 25 ? 5.996 3.791 14.094 1 89 25 ASP B CA 1
ATOM 858 C C . ASP B 1 25 ? 5.457 2.863 15.18 1 89 25 ASP B C 1
ATOM 860 O O . ASP B 1 25 ? 6.117 2.633 16.188 1 89 25 ASP B O 1
ATOM 864 N N . LEU B 1 26 ? 4.309 2.256 14.914 1 85.62 26 LEU B N 1
ATOM 865 C CA . LEU B 1 26 ? 3.607 1.521 15.961 1 85.62 26 LEU B CA 1
ATOM 866 C C . LEU B 1 26 ? 4.164 0.108 16.109 1 85.62 26 LEU B C 1
ATOM 868 O O . LEU B 1 26 ? 4.113 -0.48 17.188 1 85.62 26 LEU B O 1
ATOM 872 N N . THR B 1 27 ? 4.695 -0.443 15.031 1 81.88 27 THR B N 1
ATOM 873 C CA . THR B 1 27 ? 5.043 -1.859 15.055 1 81.88 27 THR B CA 1
ATOM 874 C C . THR B 1 27 ? 6.543 -2.053 14.867 1 81.88 27 THR B C 1
ATOM 876 O O . THR B 1 27 ? 7.062 -3.156 15.055 1 81.88 27 THR B O 1
ATOM 879 N N . GLY B 1 28 ? 7.184 -0.988 14.445 1 82.38 28 GLY B N 1
ATOM 880 C CA . GLY B 1 28 ? 8.609 -1.106 14.172 1 82.38 28 GLY B CA 1
ATOM 881 C C . GLY B 1 28 ? 8.906 -1.596 12.766 1 82.38 28 GLY B C 1
ATOM 882 O O . GLY B 1 28 ? 10.07 -1.725 12.383 1 82.38 28 GLY B O 1
ATOM 883 N N . THR B 1 29 ? 7.945 -1.874 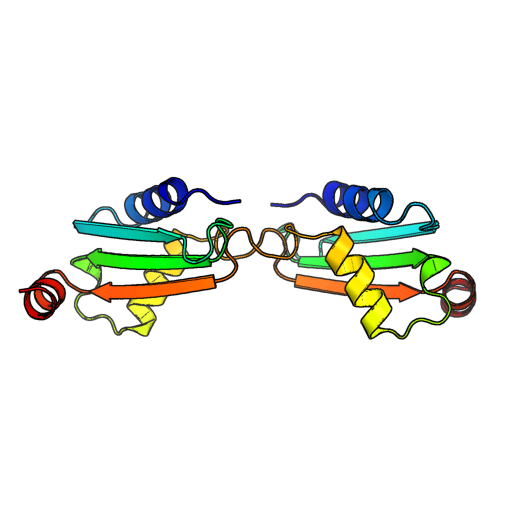11.977 1 75 29 THR B N 1
ATOM 884 C CA . THR B 1 29 ? 8.102 -2.412 10.633 1 75 29 THR B CA 1
ATOM 885 C C . THR B 1 29 ? 8.062 -1.295 9.594 1 75 29 THR B C 1
ATOM 887 O O . THR B 1 29 ? 8.258 -1.539 8.406 1 75 29 THR B O 1
ATOM 890 N N . LYS B 1 30 ? 7.766 -0.091 10.031 1 79.44 30 LYS B N 1
ATOM 891 C CA . LYS B 1 30 ? 7.75 1.094 9.18 1 79.44 30 LYS B CA 1
ATOM 892 C C . LYS B 1 30 ? 6.645 0.998 8.125 1 79.44 30 LYS B C 1
ATOM 894 O O . LYS B 1 30 ? 6.859 1.341 6.965 1 79.44 30 LYS B O 1
ATOM 899 N N . ASP B 1 31 ? 5.559 0.373 8.602 1 75.75 31 ASP B N 1
ATOM 900 C CA . ASP B 1 31 ? 4.414 0.301 7.699 1 75.75 31 ASP B CA 1
ATOM 901 C C . ASP B 1 31 ? 3.107 0.551 8.445 1 75.75 31 ASP B C 1
ATOM 903 O O . ASP B 1 31 ? 2.039 0.622 7.836 1 75.75 31 ASP B O 1
ATOM 907 N N . HIS B 1 32 ? 3.156 0.657 9.797 1 81.94 32 HIS B N 1
ATOM 908 C CA . HIS B 1 32 ? 2.074 1.093 10.672 1 81.94 32 HIS B CA 1
ATOM 909 C C . HIS B 1 32 ? 2.459 2.354 11.438 1 81.94 32 HIS B C 1
ATOM 911 O O . HIS B 1 32 ? 3.369 2.326 12.273 1 81.94 32 HIS B O 1
ATOM 917 N N . TYR B 1 33 ? 1.704 3.395 11.109 1 86.62 33 TYR B N 1
ATOM 918 C CA . TYR B 1 33 ? 2.061 4.672 11.719 1 86.62 33 TYR B CA 1
ATOM 919 C C . TYR B 1 33 ? 0.86 5.297 12.422 1 86.62 33 TYR B C 1
ATOM 921 O O . TYR B 1 33 ? -0.288 5.02 12.062 1 86.62 33 TYR B O 1
ATOM 929 N N . GLN B 1 34 ? 1.233 6.02 13.43 1 92.94 34 GLN B N 1
ATOM 930 C CA . GLN B 1 34 ? 0.347 7.039 13.984 1 92.94 34 GLN B CA 1
ATOM 931 C C . GLN B 1 34 ? 0.914 8.438 13.758 1 92.94 34 GLN B C 1
ATOM 933 O O . GLN B 1 34 ? 2.117 8.656 13.906 1 92.94 34 GLN B O 1
ATOM 938 N N . ALA B 1 35 ? -0.04 9.312 13.438 1 95.75 35 ALA B N 1
ATOM 939 C CA . ALA B 1 35 ? 0.415 10.68 13.195 1 95.75 35 ALA B CA 1
ATOM 940 C C . ALA B 1 35 ? -0.525 11.695 13.844 1 95.75 35 ALA B C 1
ATOM 942 O O . ALA B 1 35 ? -1.744 11.508 13.844 1 95.75 35 ALA B O 1
ATOM 943 N N . VAL B 1 36 ? 0.102 12.766 14.391 1 96.62 36 VAL B N 1
ATOM 944 C CA . VAL B 1 36 ? -0.598 13.977 14.812 1 96.62 36 VAL B CA 1
ATOM 945 C C . VAL B 1 36 ? -0.174 15.156 13.938 1 96.62 36 VAL B C 1
ATOM 947 O O . VAL B 1 36 ? 1.02 15.406 13.766 1 96.62 36 VAL B O 1
ATOM 950 N N . VAL B 1 37 ? -1.194 15.828 13.438 1 97.31 37 VAL B N 1
ATOM 951 C CA . VAL B 1 37 ? -0.925 16.984 12.602 1 97.31 37 VAL B CA 1
ATOM 952 C C . VAL B 1 37 ? -1.729 18.188 13.109 1 97.31 37 VAL B C 1
ATOM 954 O O . VAL B 1 37 ? -2.951 18.109 13.25 1 97.31 37 VAL B O 1
ATOM 957 N N . VAL B 1 38 ? -1.025 19.312 13.328 1 97.94 38 VAL B N 1
ATOM 958 C CA . VAL B 1 38 ? -1.657 20.547 13.789 1 97.94 38 VAL B CA 1
ATOM 959 C C . VAL B 1 38 ? -1.434 21.656 12.758 1 97.94 38 VAL B C 1
ATOM 961 O O . VAL B 1 38 ? -0.291 22 12.438 1 97.94 38 VAL B O 1
ATOM 964 N N . SER B 1 39 ? -2.512 22.219 12.312 1 98.12 39 SER B N 1
ATOM 965 C CA . SER B 1 39 ? -2.412 23.234 11.273 1 98.12 39 SER B CA 1
ATOM 966 C C . SER B 1 39 ? -3.584 24.203 11.336 1 98.12 39 SER B C 1
ATOM 968 O O . SER B 1 39 ? -4.727 23.797 11.547 1 98.12 39 SER B O 1
ATOM 970 N N . PRO B 1 40 ? -3.361 25.453 11.125 1 97.94 40 PRO B N 1
ATOM 971 C CA . PRO B 1 40 ? -4.461 26.422 11.023 1 97.94 40 PRO B CA 1
ATOM 972 C C . PRO B 1 40 ? -5.355 26.172 9.812 1 97.94 40 PRO B C 1
ATOM 974 O O . PRO B 1 40 ? -6.523 26.562 9.812 1 97.94 40 PRO B O 1
ATOM 977 N N . SER B 1 41 ? -4.883 25.453 8.859 1 96.75 41 SER B N 1
ATOM 978 C CA . SER B 1 41 ? -5.641 25.203 7.637 1 96.75 41 SER B CA 1
ATOM 979 C C . SER B 1 41 ? -6.836 24.297 7.902 1 96.75 41 SER B C 1
ATOM 981 O O . SER B 1 41 ? -7.742 24.203 7.074 1 96.75 41 SER B O 1
ATOM 983 N N . PHE B 1 42 ? -6.859 23.641 8.984 1 97.19 42 PHE B N 1
ATOM 984 C CA . PHE B 1 42 ? -7.953 22.734 9.305 1 97.19 42 PHE B CA 1
ATOM 985 C C . PHE B 1 42 ? -9.172 23.516 9.789 1 97.19 42 PHE B C 1
ATOM 987 O O . PHE B 1 42 ? -10.258 22.938 9.938 1 97.19 42 PHE B O 1
ATOM 994 N N . ALA B 1 43 ? -8.984 24.781 10.078 1 96.62 43 ALA B N 1
ATOM 995 C CA . ALA B 1 43 ? -10.102 25.594 10.547 1 96.62 43 ALA B CA 1
ATOM 996 C C . ALA B 1 43 ? -11.273 25.531 9.57 1 96.62 43 ALA B C 1
ATOM 998 O O . ALA B 1 43 ? -11.094 25.719 8.367 1 96.62 43 ALA B O 1
ATOM 999 N N . GLY B 1 44 ? -12.484 25.297 10.148 1 96.19 44 GLY B N 1
ATOM 1000 C CA . GLY B 1 44 ? -13.68 25.266 9.328 1 96.19 44 GLY B CA 1
ATOM 1001 C C . GLY B 1 44 ? -13.883 23.953 8.609 1 96.19 44 GLY B C 1
ATOM 1002 O O . GLY B 1 44 ? -14.898 23.75 7.941 1 96.19 44 GLY B O 1
ATOM 1003 N N . MET B 1 45 ? -12.969 23.062 8.648 1 95.12 45 MET B N 1
ATOM 1004 C CA . MET B 1 45 ? -13.07 21.75 8.023 1 95.12 45 MET B CA 1
ATOM 1005 C C . MET B 1 45 ? -13.695 20.734 8.984 1 95.12 45 MET B C 1
ATOM 1007 O O . MET B 1 45 ? -13.484 20.812 10.195 1 95.12 45 MET B O 1
ATOM 1011 N N . THR B 1 46 ? -14.344 19.844 8.398 1 95.44 46 THR B N 1
ATOM 1012 C CA . THR B 1 46 ? -14.742 18.656 9.164 1 95.44 46 THR B CA 1
ATOM 1013 C C . THR B 1 46 ? -13.539 17.75 9.398 1 95.44 46 THR B C 1
ATOM 1015 O O . THR B 1 46 ? -12.5 17.891 8.75 1 95.44 46 THR B O 1
ATOM 1018 N N . ARG B 1 47 ? -13.672 16.797 10.273 1 93.12 47 ARG B N 1
ATOM 1019 C CA . ARG B 1 47 ? -12.617 15.828 10.555 1 93.12 47 ARG B CA 1
ATOM 1020 C C . ARG B 1 47 ? -12.25 15.039 9.297 1 93.12 47 ARG B C 1
ATOM 1022 O O . ARG B 1 47 ? -11.062 14.828 9.016 1 93.12 47 ARG B O 1
ATOM 1029 N N . VAL B 1 48 ? -13.219 14.641 8.539 1 89.38 48 VAL B N 1
ATOM 1030 C CA . VAL B 1 48 ? -13.008 13.859 7.328 1 89.38 48 VAL B CA 1
ATOM 1031 C C . VAL B 1 48 ? -12.188 14.664 6.324 1 89.38 48 VAL B C 1
ATOM 1033 O O . VAL B 1 48 ? -11.242 14.156 5.727 1 89.38 48 VAL B O 1
ATOM 1036 N N . GLU B 1 49 ? -12.547 15.867 6.215 1 91.31 49 GLU B N 1
ATOM 1037 C CA . GLU B 1 49 ? -11.828 16.75 5.301 1 91.31 49 GLU B CA 1
ATOM 1038 C C . GLU B 1 49 ? -10.375 16.938 5.734 1 91.31 49 GLU B C 1
ATOM 1040 O O . GLU B 1 49 ? -9.477 16.969 4.895 1 91.31 49 GLU B O 1
ATOM 1045 N N . GLN B 1 50 ? -10.211 17.125 7 1 95.06 50 GLN B N 1
ATOM 1046 C CA . GLN B 1 50 ? -8.859 17.219 7.547 1 95.06 50 GLN B CA 1
ATOM 1047 C C . GLN B 1 50 ? -8.047 15.969 7.223 1 95.06 50 GLN B C 1
ATOM 1049 O O . GLN B 1 50 ? -6.918 16.062 6.738 1 95.06 50 GLN B O 1
ATOM 1054 N N . HIS B 1 51 ? -8.633 14.789 7.406 1 92.19 51 HIS B N 1
ATOM 1055 C CA . HIS B 1 51 ? -7.965 13.531 7.105 1 92.19 51 HIS B CA 1
ATOM 1056 C C . HIS B 1 51 ? -7.648 13.422 5.617 1 92.19 51 HIS B C 1
ATOM 1058 O O . HIS B 1 51 ? -6.535 13.047 5.242 1 92.19 51 HIS B O 1
ATOM 1064 N N . GLN B 1 52 ? -8.516 13.852 4.84 1 88.81 52 GLN B N 1
ATOM 1065 C CA . GLN B 1 52 ? -8.32 13.797 3.396 1 88.81 52 GLN B CA 1
ATOM 1066 C C . GLN B 1 52 ? -7.168 14.703 2.963 1 88.81 52 GLN B C 1
ATOM 1068 O O . GLN B 1 52 ? -6.406 14.352 2.061 1 88.81 52 GLN B O 1
ATOM 1073 N N . SER B 1 53 ? -7.016 15.812 3.566 1 92.25 53 SER B N 1
ATOM 1074 C CA . SER B 1 53 ? -5.918 16.719 3.254 1 92.25 53 SER B CA 1
ATOM 1075 C C . SER B 1 53 ? -4.566 16.078 3.531 1 92.25 53 SER B C 1
ATOM 1077 O O . SER B 1 53 ? -3.645 16.172 2.717 1 92.25 53 SER B O 1
ATOM 1079 N N . VAL B 1 54 ? -4.531 15.391 4.656 1 93.94 54 VAL B N 1
ATOM 1080 C CA . VAL B 1 54 ? -3.281 14.727 5.016 1 93.94 54 VAL B CA 1
ATOM 1081 C C . VAL B 1 54 ? -3.027 13.555 4.066 1 93.94 54 VAL B C 1
ATOM 1083 O O . VAL B 1 54 ? -1.903 13.359 3.604 1 93.94 54 VAL B O 1
ATOM 1086 N N . TYR B 1 55 ? -4.047 12.805 3.746 1 88.94 55 TYR B N 1
ATOM 1087 C CA . TYR B 1 55 ? -3.904 11.68 2.828 1 88.94 55 TYR B CA 1
ATOM 1088 C C . TYR B 1 55 ? -3.432 12.156 1.458 1 88.94 55 TYR B C 1
ATOM 1090 O O . TYR B 1 55 ? -2.611 11.492 0.815 1 88.94 55 TYR B O 1
ATOM 1098 N N . ARG B 1 56 ? -3.92 13.289 1.007 1 86.19 56 ARG B N 1
ATOM 1099 C CA . ARG B 1 56 ? -3.484 13.859 -0.263 1 86.19 56 ARG B CA 1
ATOM 1100 C C . ARG B 1 56 ? -2.006 14.234 -0.216 1 86.19 56 ARG B C 1
ATOM 1102 O O . ARG B 1 56 ? -1.275 14.023 -1.187 1 86.19 56 ARG B O 1
ATOM 1109 N N . ALA B 1 57 ? -1.628 14.797 0.816 1 88.81 57 ALA B N 1
ATOM 1110 C CA . ALA B 1 57 ? -0.227 15.172 0.995 1 88.81 57 ALA B CA 1
ATOM 1111 C C . ALA B 1 57 ? 0.681 13.945 0.906 1 88.81 57 ALA B C 1
ATOM 1113 O O . ALA B 1 57 ? 1.799 14.031 0.393 1 88.81 57 ALA B O 1
ATOM 1114 N N . LEU B 1 58 ? 0.23 12.836 1.409 1 86.25 58 LEU B N 1
ATOM 1115 C CA . LEU B 1 58 ? 1.048 11.633 1.466 1 86.25 58 LEU B CA 1
ATOM 1116 C C . LEU B 1 58 ? 0.978 10.859 0.15 1 86.25 58 LEU B C 1
ATOM 1118 O O . LEU B 1 58 ? 1.891 10.102 -0.181 1 86.25 58 LEU B O 1
ATOM 1122 N N . GLY B 1 59 ? -0.134 11.07 -0.515 1 75.25 59 GLY B N 1
ATOM 1123 C CA . GLY B 1 59 ? -0.265 10.594 -1.883 1 75.25 59 GLY B CA 1
ATOM 1124 C C . GLY B 1 59 ? -0.014 9.109 -2.025 1 75.25 59 GLY B C 1
ATOM 1125 O O . GLY B 1 59 ? -0.637 8.297 -1.332 1 75.25 59 GLY B O 1
ATOM 1126 N N . GLU B 1 60 ? 0.978 8.852 -2.799 1 65.94 60 GLU B N 1
ATOM 1127 C CA . GLU B 1 60 ? 1.289 7.5 -3.246 1 65.94 60 GLU B CA 1
ATOM 1128 C C . GLU B 1 60 ? 1.828 6.648 -2.102 1 65.94 60 GLU B C 1
ATOM 1130 O O . GLU B 1 60 ? 1.834 5.418 -2.184 1 65.94 60 GLU B O 1
ATOM 1135 N N . LEU B 1 61 ? 2.346 7.359 -1.074 1 68.94 61 LEU B N 1
ATOM 1136 C CA . LEU B 1 61 ? 2.861 6.594 0.055 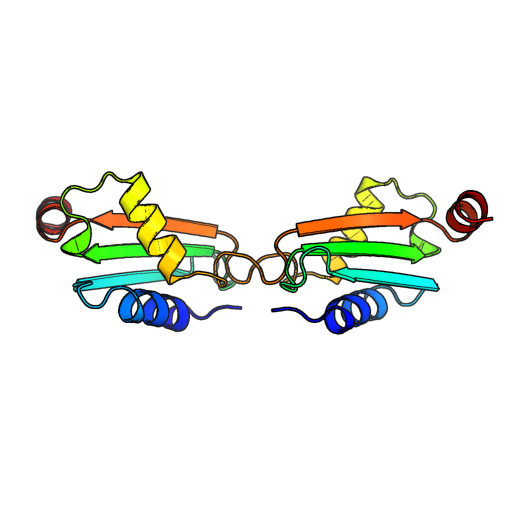1 68.94 61 LEU B CA 1
ATOM 1137 C C . LEU B 1 61 ? 1.749 5.793 0.724 1 68.94 61 LEU B C 1
ATOM 1139 O O . LEU B 1 61 ? 2.008 4.758 1.342 1 68.94 61 LEU B O 1
ATOM 1143 N N . MET B 1 62 ? 0.49 6.352 0.701 1 67.19 62 MET B N 1
ATOM 1144 C CA . MET B 1 62 ? -0.65 5.672 1.312 1 67.19 62 MET B CA 1
ATOM 1145 C C . MET B 1 62 ? -1.216 4.609 0.378 1 67.19 62 MET B C 1
ATOM 1147 O O . MET B 1 62 ? -1.917 3.697 0.82 1 67.19 62 MET B O 1
ATOM 1151 N N . ALA B 1 63 ? -1.037 4.824 -0.792 1 60.22 63 ALA B N 1
ATOM 1152 C CA . ALA B 1 63 ? -1.483 3.855 -1.792 1 60.22 63 ALA B CA 1
ATOM 1153 C C . ALA B 1 63 ? -0.385 2.844 -2.104 1 60.22 63 ALA B C 1
ATOM 1155 O O . ALA B 1 63 ? 0.799 3.189 -2.127 1 60.22 63 ALA B O 1
ATOM 1156 N N . GLY B 1 64 ? -0.25 1.807 -1.294 1 58 64 GLY B N 1
ATOM 1157 C CA . GLY B 1 64 ? 0.772 0.852 -1.693 1 58 64 GLY B CA 1
ATOM 1158 C C . GLY B 1 64 ? 1.117 0.93 -3.168 1 58 64 GLY B C 1
ATOM 1159 O O . GLY B 1 64 ? 0.396 1.555 -3.949 1 58 64 GLY B O 1
ATOM 1160 N N . PRO B 1 65 ? 2.48 0.589 -3.32 1 59.97 65 PRO B N 1
ATOM 1161 C CA . PRO B 1 65 ? 2.822 0.751 -4.734 1 59.97 65 PRO B CA 1
ATOM 1162 C C . PRO B 1 65 ? 1.825 0.067 -5.668 1 59.97 65 PRO B C 1
ATOM 1164 O O . PRO B 1 65 ? 1.563 0.559 -6.766 1 59.97 65 PRO B O 1
ATOM 1167 N N . VAL B 1 66 ? 1.264 -1.099 -5.039 1 61.97 66 VAL B N 1
ATOM 1168 C CA . VAL B 1 66 ? 0.228 -1.759 -5.828 1 61.97 66 VAL B CA 1
ATOM 1169 C C . VAL B 1 66 ? -1.129 -1.58 -5.148 1 61.97 66 VAL B C 1
ATOM 1171 O O . VAL B 1 66 ? -1.356 -2.098 -4.055 1 61.97 66 VAL B O 1
ATOM 1174 N N . HIS B 1 67 ? -2.037 -0.918 -5.605 1 65.88 67 HIS B N 1
ATOM 1175 C CA . HIS B 1 67 ? -3.344 -0.598 -5.043 1 65.88 67 HIS B CA 1
ATOM 1176 C C . HIS B 1 67 ? -4.305 -1.772 -5.18 1 65.88 67 HIS B C 1
ATOM 1178 O O . HIS B 1 67 ? -5.062 -2.072 -4.258 1 65.88 67 HIS B O 1
ATOM 1184 N N . ALA B 1 68 ? -4.215 -2.268 -6.359 1 72.94 68 ALA B N 1
ATOM 1185 C CA . ALA B 1 68 ? -5.105 -3.395 -6.641 1 72.94 68 ALA B CA 1
ATOM 1186 C C . ALA B 1 68 ? -4.43 -4.406 -7.559 1 72.94 68 ALA B C 1
ATOM 1188 O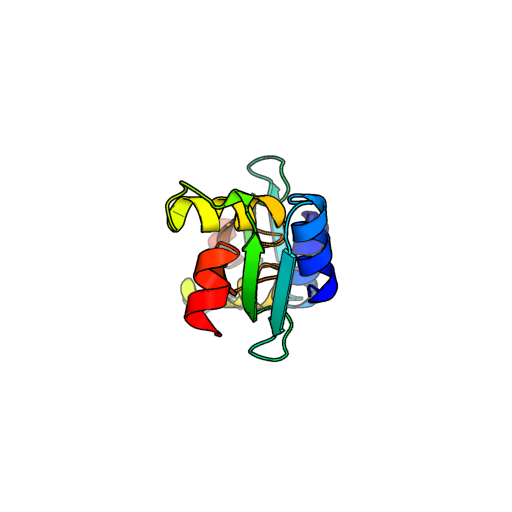 O . ALA B 1 68 ? -3.711 -4.031 -8.492 1 72.94 68 ALA B O 1
ATOM 1189 N N . LEU B 1 69 ? -4.637 -5.68 -7.148 1 82.69 69 LEU B N 1
ATOM 1190 C CA . LEU B 1 69 ? -4.16 -6.781 -7.977 1 82.69 69 LEU B CA 1
ATOM 1191 C C . LEU B 1 69 ? -5.266 -7.809 -8.203 1 82.69 69 LEU B C 1
ATOM 1193 O O . LEU B 1 69 ? -5.75 -8.43 -7.254 1 82.69 69 LEU B O 1
ATOM 1197 N N . ALA B 1 70 ? -5.785 -7.891 -9.43 1 87.06 70 ALA B N 1
ATOM 1198 C CA . ALA B 1 70 ? -6.695 -8.961 -9.828 1 87.06 70 ALA B CA 1
ATOM 1199 C C . ALA B 1 70 ? -5.922 -10.203 -10.266 1 87.06 70 ALA B C 1
ATOM 1201 O O . ALA B 1 70 ? -5.195 -10.172 -11.258 1 87.06 70 ALA B O 1
ATOM 1202 N N . LEU B 1 71 ? -6.141 -11.312 -9.539 1 93.12 71 LEU B N 1
ATOM 1203 C CA . LEU B 1 71 ? -5.328 -12.5 -9.758 1 93.12 71 LEU B CA 1
ATOM 1204 C C . LEU B 1 71 ? -6.156 -13.617 -10.383 1 93.12 71 LEU B C 1
ATOM 1206 O O . LEU B 1 71 ? -7.309 -13.828 -10.008 1 93.12 71 LEU B O 1
ATOM 1210 N N . GLN B 1 72 ? -5.555 -14.227 -11.398 1 95.19 72 GLN B N 1
ATOM 1211 C CA . GLN B 1 72 ? -5.988 -15.539 -11.875 1 95.19 72 GLN B CA 1
ATOM 1212 C C . GLN B 1 72 ? -4.848 -16.547 -11.805 1 95.19 72 GLN B C 1
AT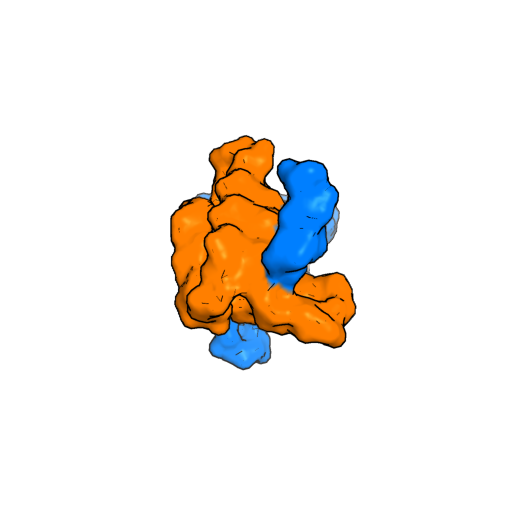OM 1214 O O . GLN B 1 72 ? -3.764 -16.312 -12.344 1 95.19 72 GLN B O 1
ATOM 1219 N N . THR B 1 73 ? -5.141 -17.625 -11.164 1 97.12 73 THR B N 1
ATOM 1220 C CA . THR B 1 73 ? -4.129 -18.656 -10.992 1 97.12 73 THR B CA 1
ATOM 1221 C C . THR B 1 73 ? -4.625 -19.984 -11.547 1 97.12 73 THR B C 1
ATOM 1223 O O . THR B 1 73 ? -5.805 -20.328 -11.422 1 97.12 73 THR B O 1
ATOM 1226 N N . TYR B 1 74 ? -3.674 -20.766 -12.156 1 96.25 74 TYR B N 1
ATOM 1227 C CA . TYR B 1 74 ? -4.012 -22.047 -12.766 1 96.25 74 TYR B CA 1
ATOM 1228 C C . TYR B 1 74 ? -2.871 -23.047 -12.602 1 96.25 74 TYR B C 1
ATOM 1230 O O . TYR B 1 74 ? -1.7 -22.656 -12.562 1 96.25 74 TYR B O 1
ATOM 1238 N N . THR B 1 75 ? -3.326 -24.281 -12.664 1 96.94 75 THR B N 1
ATOM 1239 C CA . THR B 1 75 ? -2.365 -25.312 -13.023 1 96.94 75 THR B CA 1
ATOM 1240 C C . THR B 1 75 ? -2.137 -25.344 -14.531 1 96.94 75 THR B C 1
ATOM 1242 O O . THR B 1 75 ? -2.957 -24.828 -15.297 1 96.94 75 THR B O 1
ATOM 1245 N N . PRO B 1 76 ? -0.988 -25.953 -14.898 1 96.75 76 PRO B N 1
ATOM 1246 C CA . PRO B 1 76 ? -0.764 -26.078 -16.344 1 96.75 76 PRO B CA 1
ATOM 1247 C C . PRO B 1 76 ? -1.896 -26.812 -17.047 1 96.75 76 PRO B C 1
ATOM 1249 O O . PRO B 1 76 ? -2.307 -26.406 -18.141 1 96.75 76 PRO B O 1
ATOM 1252 N N . GLU B 1 77 ? -2.432 -27.781 -16.453 1 96.12 77 GLU B N 1
ATOM 1253 C CA . GLU B 1 77 ? -3.525 -28.547 -17.062 1 96.12 77 GLU B CA 1
ATOM 1254 C C . GLU B 1 77 ? -4.777 -27.688 -17.219 1 96.12 77 GLU B C 1
ATOM 1256 O O . GLU B 1 77 ? -5.418 -27.688 -18.266 1 96.12 77 GLU B O 1
ATOM 1261 N N . ALA B 1 78 ? -5.121 -27.047 -16.141 1 94.88 78 ALA B N 1
ATOM 1262 C CA . ALA B 1 78 ? -6.293 -26.172 -16.156 1 94.88 78 ALA B CA 1
ATOM 1263 C C . ALA B 1 78 ? -6.129 -25.062 -17.188 1 94.88 78 ALA B C 1
ATOM 1265 O O . ALA B 1 78 ? -7.09 -24.672 -17.859 1 94.88 78 ALA B O 1
ATOM 1266 N N . TRP B 1 79 ? -4.977 -24.5 -17.297 1 95.19 79 TRP B N 1
ATOM 1267 C CA . TRP B 1 79 ? -4.668 -23.438 -18.234 1 95.19 79 TRP B CA 1
ATOM 1268 C C . TRP B 1 79 ? -4.84 -23.906 -19.672 1 95.19 79 TRP B C 1
ATOM 1270 O O . TRP B 1 79 ? -5.406 -23.203 -20.516 1 95.19 79 TRP B O 1
ATOM 1280 N N . LYS B 1 80 ? -4.324 -25.078 -19.906 1 94.62 80 LYS B N 1
ATOM 1281 C CA . LYS B 1 80 ? -4.469 -25.656 -21.234 1 94.62 80 LYS B CA 1
ATOM 1282 C C . LYS B 1 80 ? -5.938 -25.859 -21.594 1 94.62 80 LYS B C 1
ATOM 1284 O O . LYS B 1 80 ? -6.336 -25.609 -22.734 1 94.62 80 LYS B O 1
ATOM 1289 N N . LYS B 1 81 ? -6.715 -26.297 -20.672 1 94.38 81 LYS B N 1
ATOM 1290 C CA . LYS B 1 81 ? -8.141 -26.5 -20.906 1 94.38 81 LYS B CA 1
ATOM 1291 C C . LYS B 1 81 ? -8.852 -25.172 -21.172 1 94.38 81 LYS B C 1
ATOM 1293 O O . LYS B 1 81 ? -9.742 -25.094 -22.031 1 94.38 81 LYS B O 1
ATOM 1298 N N . LYS B 1 82 ? -8.414 -24.141 -20.406 1 90.69 82 LYS B N 1
ATOM 1299 C CA . LYS B 1 82 ? -9.047 -22.844 -20.531 1 90.69 82 LYS B CA 1
ATOM 1300 C C . LYS B 1 82 ? -8.648 -22.156 -21.828 1 90.69 82 LYS B C 1
ATOM 1302 O O . LYS B 1 82 ? -9.484 -21.516 -22.484 1 90.69 82 LYS B O 1
ATOM 1307 N N . ASN B 1 83 ? -7.434 -22.219 -22.234 1 86.62 83 ASN B N 1
ATOM 1308 C CA . ASN B 1 83 ? -6.926 -21.484 -23.391 1 86.62 83 ASN B CA 1
ATOM 1309 C C . ASN B 1 83 ? -6.746 -22.391 -24.594 1 86.62 83 ASN B C 1
ATOM 1311 O O . ASN B 1 83 ? -6.285 -21.938 -25.656 1 86.62 83 ASN B O 1
ATOM 1315 N N . GLY B 1 84 ? -6.812 -23.703 -24.328 1 71.31 84 GLY B N 1
ATOM 1316 C CA . GLY B 1 84 ? -6.828 -24.641 -25.438 1 71.31 84 GLY B CA 1
ATOM 1317 C C . GLY B 1 84 ? -8.211 -24.844 -26.031 1 71.31 84 GLY B C 1
ATOM 1318 O O . GLY B 1 84 ? -9.211 -24.438 -25.438 1 71.31 84 GLY B O 1
#

InterPro domains:
  IPR002634 BolA protein [PF01722] (4-77)
  IPR002634 BolA protein [PIRSF003113] (5-82)
  IPR036065 BolA-like superfamily [G3DSA:3.30.300.90] (1-82)
  IPR036065 BolA-like superfamily [SSF82657] (2-83)
  IPR050961 BolA/IbaG family stress response and morphology regulators [PTHR46229] (27-83)

Radius of gyration: 20.74 Å; Cα contacts (8 Å, |Δi|>4): 287; chains: 2; bounding box: 27×56×53 Å

Secondary structure (DSSP, 8-state):
---HHHHHHHHHHH-TT--EEEEEESSSSSSEEEEEEE-GGGTT--HHHHHHHHHHHHGGGTS-S-SEEEEEEE-HHHHHHHH-/---HHHHHHHHHHH-TT--EEEEEESSSSSSEEEEEEE-GGGTT--HHHHHHHHHHHHGGGTS-S-SEEEEEEE-HHHHHHHH-

Sequence (168 aa):
MVEPETLEQRIRSAMPDVELVRIEDLTGTKDHYQAVVVSPSFAGMTRVEQHQSVYRALGELMAGPVHALALQTYTPEAWKKKNGMVEPETLEQRIRSAMPDVELVRIEDLTGTKDHYQAVVVSPSFAGMTRVEQHQSVYRALGELMAGPVHALALQTYTPEAWKKKNG

Solvent-accessible surface area (backbone atoms only — not comparable to full-atom values): 9134 Å² total; per-residue (Å²): 110,48,56,62,65,56,56,51,50,35,39,43,69,68,37,75,66,51,75,44,78,46,69,42,62,73,75,74,71,35,24,34,36,36,37,40,40,26,20,65,80,42,62,95,51,52,72,66,56,45,50,50,53,53,49,57,36,46,40,63,51,61,36,14,37,34,67,40,75,50,80,45,78,32,29,58,66,56,42,44,63,70,77,92,112,48,55,63,65,56,56,50,50,34,41,43,70,67,38,74,69,51,76,42,78,45,71,40,64,75,75,75,70,34,24,35,36,37,37,41,41,27,21,65,82,41,61,95,51,53,71,68,56,45,50,49,54,54,49,57,36,44,41,64,50,60,37,16,38,34,68,40,75,50,81,45,76,33,30,57,67,57,43,44,63,70,78,92